Protein AF-A0A524QCI9-F1 (afdb_monomer)

pLDDT: mean 89.21, std 7.38, range [52.34, 95.44]

Foldseek 3Di:
DKDKDWDDPDQKIKIKTQFDPAPDDPPDDDDVPDDGGHFDFDVVVVRDGDIDIWMDRNPHTDDCVVVDDDD

Solvent-accessible surface area (backbone atoms only — not comparable to full-atom values): 4482 Å² total; per-residue (Å²): 128,76,38,73,49,77,48,76,66,81,64,32,37,42,36,44,32,37,29,32,76,64,68,63,60,90,94,59,90,78,58,94,90,57,78,54,53,41,66,42,58,39,72,87,65,78,59,44,63,60,72,51,73,46,32,27,50,79,89,44,80,50,77,46,72,83,72,54,80,83,129

Sequence (71 aa):
ANMAVIIRHGKYLTVYQNLVNLKIKNDENVNTGQEIGDVFTDANDGNKAVLKFMVYEEKSKLNPEIWLVKK

Structure (mmCIF, N/CA/C/O backbone):
data_AF-A0A524QCI9-F1
#
_entry.id   AF-A0A524QCI9-F1
#
loop_
_atom_site.group_PDB
_atom_site.id
_atom_site.type_symbol
_atom_site.label_atom_id
_atom_site.label_alt_id
_atom_site.label_comp_id
_atom_site.label_asym_id
_atom_site.label_entity_id
_atom_site.label_seq_id
_atom_site.pdbx_PDB_ins_code
_atom_site.Cartn_x
_atom_site.Cartn_y
_atom_site.Cartn_z
_atom_site.occupancy
_atom_site.B_iso_or_equiv
_atom_site.auth_seq_id
_atom_site.auth_comp_id
_atom_site.auth_asym_id
_atom_site.auth_atom_id
_atom_site.pdbx_PDB_model_num
ATOM 1 N N . ALA A 1 1 ? 10.677 10.944 -7.416 1.00 52.34 1 ALA A N 1
ATOM 2 C CA . ALA A 1 1 ? 10.172 11.165 -6.046 1.00 52.34 1 ALA A CA 1
ATOM 3 C C . ALA A 1 1 ? 9.255 10.004 -5.712 1.00 52.34 1 ALA A C 1
ATOM 5 O O . ALA A 1 1 ? 8.345 9.746 -6.488 1.00 52.34 1 ALA A O 1
ATOM 6 N N . ASN A 1 2 ? 9.527 9.282 -4.627 1.00 74.19 2 ASN A N 1
ATOM 7 C CA . ASN A 1 2 ? 8.763 8.086 -4.275 1.00 74.19 2 ASN A CA 1
ATOM 8 C C . ASN A 1 2 ? 7.590 8.517 -3.402 1.00 74.19 2 ASN A C 1
ATOM 10 O O . ASN A 1 2 ? 7.793 9.169 -2.376 1.00 74.19 2 ASN A O 1
ATOM 14 N N . MET A 1 3 ? 6.373 8.202 -3.832 1.00 89.62 3 MET A N 1
ATOM 15 C CA . MET A 1 3 ? 5.156 8.637 -3.155 1.00 89.62 3 MET A CA 1
ATOM 16 C C . MET A 1 3 ? 4.611 7.519 -2.265 1.00 89.62 3 MET A C 1
ATOM 18 O O . MET A 1 3 ? 4.872 6.329 -2.482 1.00 89.62 3 MET A O 1
ATOM 22 N N . ALA A 1 4 ? 3.864 7.921 -1.241 1.00 91.69 4 ALA A N 1
ATOM 23 C CA . ALA A 1 4 ? 3.102 7.023 -0.3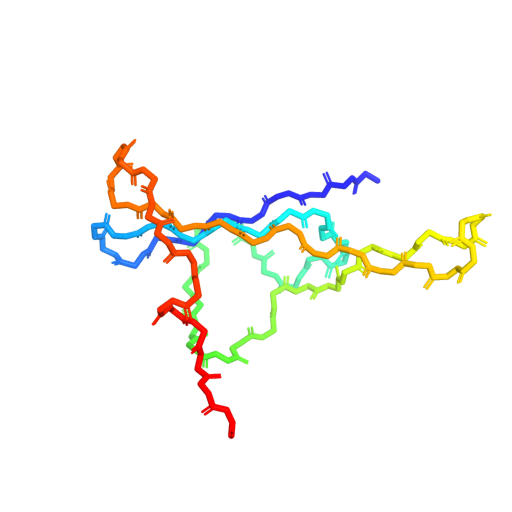94 1.00 91.69 4 ALA A CA 1
ATOM 24 C C . ALA A 1 4 ? 1.622 7.389 -0.495 1.00 91.69 4 ALA A C 1
ATOM 26 O O . ALA A 1 4 ? 1.258 8.551 -0.330 1.00 91.69 4 ALA A O 1
ATOM 27 N N . VAL A 1 5 ? 0.786 6.391 -0.753 1.00 93.25 5 VAL A N 1
ATOM 28 C CA . VAL A 1 5 ? -0.669 6.517 -0.783 1.00 93.25 5 VAL A CA 1
ATOM 29 C C . VAL A 1 5 ? -1.228 5.826 0.449 1.00 93.25 5 VAL A C 1
ATOM 31 O O . VAL A 1 5 ? -0.883 4.680 0.740 1.00 93.25 5 VAL A O 1
ATOM 34 N N . ILE A 1 6 ? -2.091 6.527 1.177 1.00 93.50 6 ILE A N 1
ATOM 35 C CA . ILE A 1 6 ? -2.802 5.991 2.335 1.00 93.50 6 ILE A CA 1
ATOM 36 C C . ILE A 1 6 ? -4.286 6.022 2.003 1.00 93.50 6 ILE A C 1
ATOM 38 O O . ILE A 1 6 ? -4.839 7.090 1.758 1.00 93.50 6 ILE A O 1
ATOM 42 N N . ILE A 1 7 ? -4.923 4.855 2.006 1.00 93.50 7 ILE A N 1
ATOM 43 C CA . ILE A 1 7 ? -6.363 4.720 1.774 1.00 93.50 7 ILE A CA 1
ATOM 44 C C . ILE A 1 7 ? -7.020 4.355 3.101 1.00 93.50 7 ILE A C 1
ATOM 46 O O . ILE A 1 7 ? -6.577 3.433 3.793 1.00 93.50 7 ILE A O 1
ATOM 50 N N . ARG A 1 8 ? -8.070 5.095 3.463 1.00 93.44 8 ARG A N 1
ATOM 51 C CA . ARG A 1 8 ?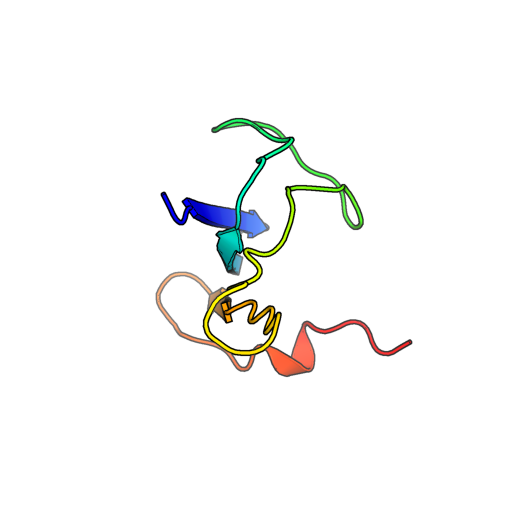 -8.866 4.860 4.668 1.00 93.44 8 ARG A CA 1
ATOM 52 C C . ARG A 1 8 ? -10.116 4.053 4.317 1.00 93.44 8 ARG A C 1
ATOM 54 O O . ARG A 1 8 ? -10.980 4.533 3.596 1.00 93.44 8 ARG A O 1
ATOM 61 N N . HIS A 1 9 ? -10.241 2.874 4.918 1.00 92.19 9 HIS A N 1
ATOM 62 C CA . HIS A 1 9 ? -11.383 1.959 4.807 1.00 92.19 9 HIS A CA 1
ATOM 63 C C . HIS A 1 9 ? -12.164 1.951 6.132 1.00 92.19 9 HIS A C 1
ATOM 65 O O . HIS A 1 9 ? -12.229 0.949 6.847 1.00 92.19 9 HIS A O 1
ATOM 71 N N . GLY A 1 10 ? -12.668 3.118 6.542 1.00 92.06 10 GLY A N 1
ATOM 72 C CA . GLY A 1 10 ? -13.282 3.308 7.862 1.00 92.06 10 GLY A CA 1
ATOM 73 C C . GLY A 1 10 ? -12.244 3.346 8.990 1.00 92.06 10 GLY A C 1
ATOM 74 O O . GLY A 1 10 ? -11.476 4.309 9.085 1.00 92.06 10 GLY A O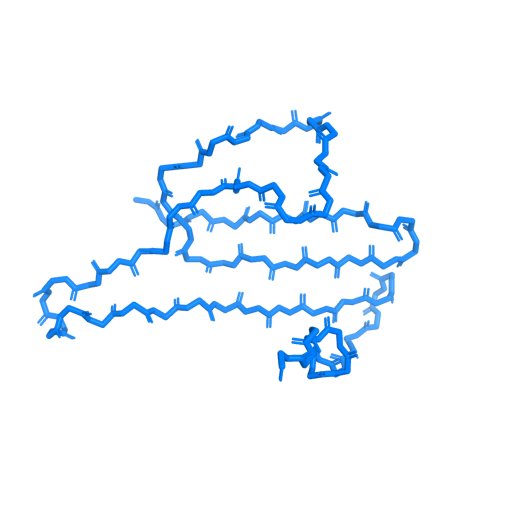 1
ATOM 75 N N . LYS A 1 11 ? -12.232 2.320 9.856 1.00 94.56 11 LYS A N 1
ATOM 76 C CA . LYS A 1 11 ? -11.249 2.173 10.953 1.00 94.56 11 LYS A CA 1
ATOM 77 C C . LYS A 1 11 ? -9.895 1.618 10.499 1.00 94.56 11 LYS A C 1
ATOM 79 O O . LYS A 1 11 ? -8.909 1.723 11.226 1.00 94.56 11 LYS A O 1
ATOM 84 N N . TYR A 1 12 ? -9.844 1.053 9.296 1.00 94.88 12 TYR A N 1
ATOM 85 C CA . TYR A 1 12 ? -8.632 0.482 8.724 1.00 94.88 12 TYR A CA 1
ATOM 86 C C . TYR A 1 12 ? -7.938 1.462 7.784 1.00 94.88 12 TYR A C 1
ATOM 88 O O . TYR A 1 12 ? -8.578 2.255 7.093 1.00 94.88 12 TYR A O 1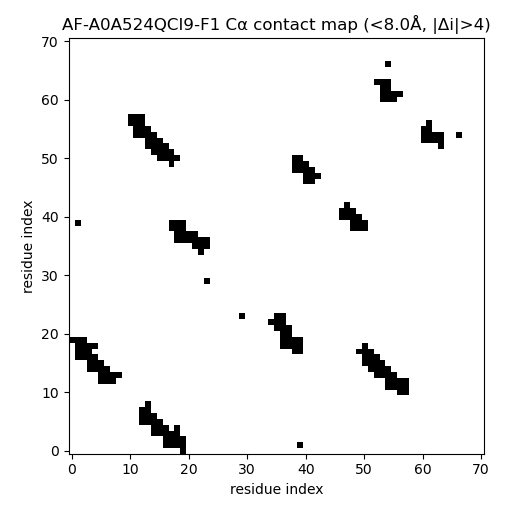
ATOM 96 N N . LEU A 1 13 ? -6.615 1.387 7.745 1.00 94.75 13 LEU A N 1
ATOM 97 C CA . LEU A 1 13 ? -5.751 2.193 6.895 1.00 94.75 13 LEU A CA 1
ATOM 98 C C . LEU A 1 13 ? -4.804 1.257 6.151 1.00 94.75 13 LEU A C 1
ATOM 100 O O . LEU A 1 13 ? -4.095 0.460 6.766 1.00 94.75 13 LEU A O 1
ATOM 104 N N . THR A 1 14 ? -4.767 1.376 4.831 1.00 94.12 14 THR A N 1
ATOM 105 C CA . THR A 1 14 ? -3.825 0.651 3.974 1.00 94.12 14 THR A CA 1
ATOM 106 C C . THR A 1 14 ? -2.823 1.633 3.393 1.00 94.12 14 THR A C 1
ATOM 108 O O . THR A 1 14 ? -3.221 2.656 2.835 1.00 94.12 14 THR A O 1
ATOM 111 N N . VAL A 1 15 ? -1.536 1.326 3.516 1.00 94.12 15 VAL A N 1
ATOM 112 C CA . VAL A 1 15 ? -0.435 2.177 3.062 1.00 94.12 15 VAL A CA 1
ATOM 113 C C . VAL A 1 15 ? 0.307 1.481 1.930 1.00 94.12 15 VAL A C 1
ATOM 115 O O . VAL A 1 15 ? 0.771 0.352 2.092 1.00 94.12 15 VAL A O 1
ATOM 118 N N . TYR A 1 16 ? 0.466 2.193 0.820 1.00 93.62 16 TYR A N 1
ATOM 119 C CA . TYR A 1 16 ? 1.190 1.771 -0.372 1.00 93.62 16 TYR A CA 1
ATOM 120 C C . TYR A 1 16 ? 2.353 2.737 -0.582 1.00 93.62 16 TYR A C 1
ATOM 122 O O . TYR A 1 16 ? 2.130 3.906 -0.889 1.00 93.62 16 TYR A O 1
ATOM 130 N N . GLN A 1 17 ? 3.590 2.290 -0.366 1.00 93.50 17 GLN A N 1
ATOM 131 C CA . GLN A 1 17 ? 4.778 3.125 -0.585 1.00 93.50 17 GLN A CA 1
ATOM 132 C C . GLN A 1 17 ? 5.570 2.673 -1.801 1.00 93.50 17 GLN A C 1
ATOM 134 O O . GLN A 1 17 ? 5.487 1.517 -2.206 1.00 93.50 17 GLN A O 1
ATOM 139 N N . ASN A 1 18 ? 6.430 3.571 -2.281 1.00 92.38 18 ASN A N 1
ATOM 140 C CA . ASN A 1 18 ? 7.247 3.368 -3.473 1.00 92.38 18 ASN A CA 1
ATOM 141 C C . ASN A 1 18 ? 6.407 3.377 -4.759 1.00 92.38 18 ASN A C 1
ATOM 143 O O . ASN A 1 18 ? 6.668 2.621 -5.692 1.00 92.38 18 ASN A O 1
ATOM 147 N N . LEU A 1 19 ? 5.384 4.235 -4.784 1.00 91.88 19 LEU A N 1
ATOM 148 C CA . LEU A 1 19 ? 4.568 4.470 -5.968 1.00 91.88 19 LEU A CA 1
ATOM 149 C C . LEU A 1 19 ? 5.092 5.665 -6.774 1.00 91.88 19 LEU A C 1
ATOM 151 O O . LEU A 1 19 ? 5.604 6.640 -6.211 1.00 91.88 19 LEU A O 1
ATOM 155 N N . VAL A 1 20 ? 4.918 5.579 -8.088 1.00 91.31 20 VAL A N 1
ATOM 156 C CA . VAL A 1 20 ? 5.144 6.622 -9.095 1.00 91.31 20 VAL A CA 1
ATOM 157 C C . VAL A 1 20 ? 3.938 6.695 -10.030 1.00 91.31 20 VAL A C 1
ATOM 159 O O . VAL A 1 20 ? 3.079 5.819 -9.995 1.00 91.31 20 VAL A O 1
ATOM 162 N N . ASN A 1 21 ? 3.843 7.762 -10.833 1.00 90.81 21 ASN A N 1
AT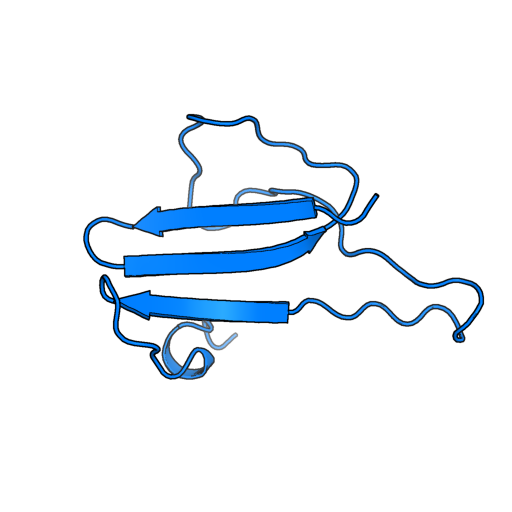OM 163 C CA . ASN A 1 21 ? 2.728 7.987 -11.764 1.00 90.81 21 ASN A CA 1
ATOM 164 C C . ASN A 1 21 ? 1.351 7.771 -11.105 1.00 90.81 21 ASN A C 1
ATOM 166 O O . ASN A 1 21 ? 0.537 6.981 -11.582 1.00 90.81 21 ASN A O 1
ATOM 170 N N . LEU A 1 22 ? 1.102 8.428 -9.965 1.00 92.00 22 LEU A N 1
ATOM 171 C CA . LEU A 1 22 ? -0.179 8.286 -9.274 1.00 92.00 2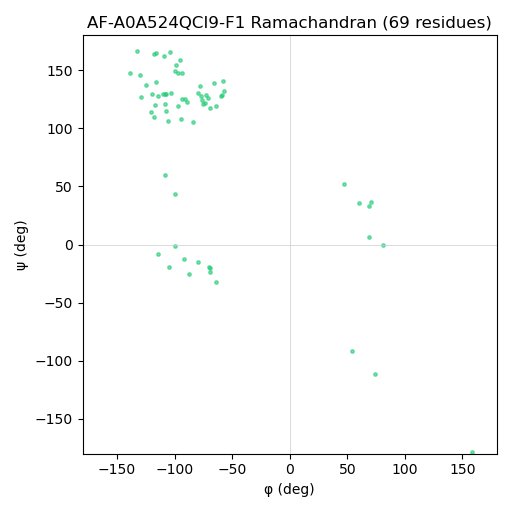2 LEU A CA 1
ATOM 172 C C . LEU A 1 22 ? -1.336 8.659 -10.206 1.00 92.00 22 LEU A C 1
ATOM 174 O O . LEU A 1 22 ? -1.312 9.712 -10.845 1.00 92.00 22 LEU A O 1
ATOM 178 N N . LYS A 1 23 ? -2.353 7.796 -10.250 1.00 91.81 23 LYS A N 1
ATOM 179 C CA . LYS A 1 23 ? -3.564 7.984 -11.067 1.00 91.81 23 LYS A CA 1
ATOM 180 C C . LYS A 1 23 ? -4.750 8.516 -10.266 1.00 91.81 23 LYS A C 1
ATOM 182 O O . LYS A 1 23 ? -5.801 8.779 -10.833 1.00 91.81 23 LYS A O 1
ATOM 187 N N . ILE A 1 24 ? -4.545 8.704 -8.966 1.00 92.12 24 ILE A N 1
ATOM 188 C CA . ILE A 1 24 ? -5.515 9.248 -8.020 1.00 92.12 24 ILE A CA 1
ATOM 189 C C . ILE A 1 24 ? -5.024 10.577 -7.451 1.00 92.12 24 ILE A C 1
ATOM 191 O O . ILE A 1 24 ? -3.834 10.909 -7.518 1.00 92.12 24 ILE A O 1
ATOM 195 N N . LYS A 1 25 ? -5.938 11.319 -6.830 1.00 90.12 25 LYS A N 1
ATOM 196 C CA . LYS A 1 25 ? -5.635 12.558 -6.108 1.00 90.12 25 LYS A CA 1
ATOM 197 C C . LYS A 1 25 ? -5.980 12.432 -4.627 1.00 90.12 25 LYS A C 1
ATOM 199 O O . LYS A 1 25 ? -6.699 11.530 -4.207 1.00 90.12 25 LYS A O 1
ATOM 204 N N . ASN A 1 26 ? -5.444 13.352 -3.826 1.00 88.25 26 ASN A N 1
ATOM 205 C CA . ASN A 1 26 ? -5.854 13.477 -2.429 1.00 88.25 26 ASN A CA 1
ATOM 206 C C . ASN A 1 26 ? -7.365 13.726 -2.357 1.00 88.25 26 ASN A C 1
ATOM 208 O O . ASN A 1 26 ? -7.889 14.487 -3.168 1.00 88.25 26 ASN A O 1
ATOM 212 N N . ASP A 1 27 ? -8.019 13.111 -1.371 1.00 89.69 27 ASP A N 1
ATOM 213 C CA . ASP A 1 27 ? -9.470 13.190 -1.138 1.00 89.69 27 ASP A CA 1
ATOM 214 C C . ASP A 1 27 ? -10.351 12.484 -2.192 1.00 89.69 27 ASP A C 1
ATOM 216 O O . ASP A 1 27 ? -11.577 12.549 -2.143 1.00 89.69 27 ASP A O 1
ATOM 220 N N . GLU A 1 28 ? -9.753 11.756 -3.140 1.00 90.94 28 GLU A N 1
ATOM 221 C CA . GLU A 1 28 ? -10.508 10.992 -4.133 1.00 90.94 28 GLU A CA 1
ATOM 222 C C . GLU A 1 28 ? -11.049 9.677 -3.548 1.00 90.94 28 GLU A C 1
ATOM 224 O O . GLU A 1 28 ? -10.342 8.936 -2.860 1.00 90.94 28 GLU A O 1
ATOM 229 N N . ASN A 1 29 ? -12.310 9.361 -3.858 1.00 91.19 29 ASN A N 1
ATOM 230 C CA . ASN A 1 29 ? -12.891 8.065 -3.523 1.00 91.19 29 ASN A CA 1
ATOM 231 C C . ASN A 1 29 ? -12.382 7.006 -4.502 1.00 91.19 29 ASN A C 1
ATOM 233 O O . ASN A 1 29 ? -12.506 7.155 -5.717 1.00 91.19 29 ASN A O 1
ATOM 237 N N . VAL A 1 30 ? -11.850 5.917 -3.959 1.00 91.81 30 VAL A N 1
ATOM 238 C CA . VAL A 1 30 ? -11.273 4.813 -4.728 1.00 91.81 30 VAL A CA 1
ATOM 239 C C . VAL A 1 30 ? -12.072 3.537 -4.498 1.00 91.81 30 VAL A C 1
ATOM 241 O O . VAL A 1 30 ? -12.491 3.247 -3.377 1.00 91.81 30 VAL A O 1
ATOM 244 N N . ASN A 1 31 ? -12.272 2.761 -5.559 1.00 91.88 31 ASN A N 1
ATOM 245 C CA . ASN A 1 31 ? -12.964 1.477 -5.487 1.00 91.88 31 ASN A CA 1
ATOM 246 C C . ASN A 1 31 ? -11.977 0.312 -5.345 1.00 91.88 31 ASN A C 1
ATOM 248 O O . ASN A 1 31 ? -10.802 0.410 -5.707 1.00 91.88 31 ASN A O 1
ATOM 252 N N . THR A 1 32 ? -12.449 -0.831 -4.846 1.00 88.50 32 THR A N 1
ATOM 253 C CA . THR A 1 32 ? -11.639 -2.055 -4.809 1.00 88.50 32 THR A CA 1
ATOM 254 C C . THR A 1 32 ? -11.209 -2.447 -6.225 1.00 88.50 32 THR A C 1
ATOM 256 O O . THR A 1 32 ? -12.036 -2.540 -7.126 1.00 88.50 32 THR A O 1
ATOM 259 N N . GLY A 1 33 ? -9.907 -2.674 -6.421 1.00 87.00 33 GLY A N 1
ATOM 260 C CA . GLY A 1 33 ? -9.329 -2.996 -7.731 1.00 87.00 33 GLY A CA 1
ATOM 261 C C . GLY A 1 33 ? -9.074 -1.785 -8.635 1.00 87.00 33 GLY A C 1
ATOM 262 O O . GLY A 1 33 ? -8.564 -1.966 -9.738 1.00 87.00 33 GLY A O 1
ATOM 263 N N . GLN A 1 34 ? -9.385 -0.566 -8.184 1.00 91.06 34 GLN A N 1
ATOM 264 C CA . GLN A 1 34 ? -9.037 0.649 -8.913 1.00 91.06 34 GLN A CA 1
ATOM 265 C C . GLN A 1 34 ? -7.517 0.833 -8.964 1.00 91.06 34 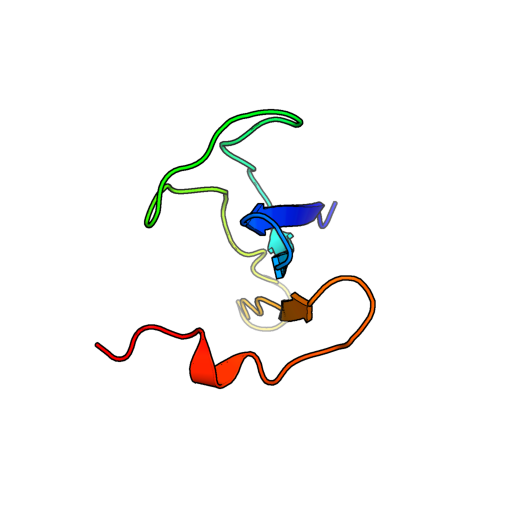GLN A C 1
ATOM 267 O O . GLN A 1 34 ? -6.803 0.625 -7.982 1.00 91.06 34 GLN A O 1
ATOM 272 N N . GLU A 1 35 ? -7.029 1.253 -10.124 1.00 92.56 35 GLU A N 1
ATOM 273 C CA . GLU A 1 35 ? -5.622 1.553 -10.336 1.00 92.56 35 GLU A CA 1
ATOM 274 C C . GLU A 1 35 ? -5.249 2.878 -9.656 1.00 92.56 35 GLU A C 1
ATOM 276 O O . GLU A 1 35 ? -5.837 3.921 -9.938 1.00 92.56 35 GLU A O 1
ATOM 281 N N . ILE A 1 36 ? -4.273 2.838 -8.745 1.00 92.81 36 ILE A N 1
ATOM 282 C CA . ILE A 1 36 ? -3.847 4.010 -7.959 1.00 92.81 36 ILE A CA 1
ATOM 283 C C . ILE A 1 36 ? -2.511 4.604 -8.422 1.00 92.81 36 ILE A C 1
ATOM 285 O O . ILE A 1 36 ? -2.212 5.761 -8.126 1.00 92.81 36 ILE A O 1
ATOM 289 N N . GLY A 1 37 ? -1.710 3.835 -9.158 1.00 91.69 37 GLY A N 1
ATOM 290 C CA . GLY A 1 37 ? -0.392 4.232 -9.646 1.00 91.69 37 GLY A CA 1
ATOM 291 C C . GLY A 1 37 ? 0.490 3.031 -9.972 1.00 91.69 37 GLY A C 1
ATOM 292 O O . GLY A 1 37 ? 0.078 1.882 -9.804 1.00 91.69 37 GLY A O 1
ATOM 293 N N . ASP A 1 38 ? 1.713 3.322 -10.398 1.00 91.75 38 ASP A N 1
ATOM 294 C CA . ASP A 1 38 ? 2.723 2.333 -10.767 1.00 91.75 38 ASP A CA 1
ATOM 295 C C . ASP A 1 38 ? 3.728 2.125 -9.627 1.00 91.75 38 ASP A C 1
ATOM 297 O O . ASP A 1 38 ? 4.034 3.044 -8.865 1.00 91.75 38 ASP A O 1
ATOM 301 N N . VAL A 1 39 ? 4.288 0.920 -9.505 1.00 91.69 39 VAL A N 1
ATOM 302 C CA . VAL A 1 39 ? 5.379 0.659 -8.552 1.00 91.69 39 VAL A CA 1
ATOM 303 C C . VAL A 1 39 ? 6.689 1.159 -9.150 1.00 91.69 39 VAL A C 1
ATOM 305 O O . VAL A 1 39 ? 7.030 0.833 -10.289 1.00 91.69 39 VAL A O 1
ATOM 308 N N . PHE A 1 40 ? 7.447 1.934 -8.373 1.00 89.94 40 PHE A N 1
ATOM 309 C CA . PHE A 1 40 ? 8.763 2.385 -8.801 1.00 89.94 40 PHE A CA 1
ATOM 310 C C . PHE A 1 40 ? 9.671 1.185 -9.069 1.00 89.94 40 PHE A C 1
ATOM 312 O O . PHE A 1 40 ? 9.835 0.303 -8.220 1.00 89.94 40 PHE A O 1
ATOM 319 N N . THR A 1 41 ? 10.262 1.190 -10.258 1.00 88.06 41 THR A N 1
ATOM 320 C CA . THR A 1 41 ? 11.215 0.182 -10.707 1.00 88.06 41 THR A CA 1
ATOM 321 C C . THR A 1 41 ? 12.595 0.814 -10.738 1.00 88.06 41 THR A C 1
ATOM 323 O O . THR A 1 41 ? 12.806 1.804 -11.441 1.00 88.06 41 THR A O 1
ATOM 326 N N . ASP A 1 42 ? 13.528 0.252 -9.975 1.00 84.31 42 ASP A N 1
ATOM 327 C CA . ASP A 1 42 ? 14.900 0.739 -9.963 1.00 84.31 42 ASP A CA 1
ATOM 328 C C . ASP A 1 42 ? 15.683 0.115 -11.126 1.00 84.31 42 ASP A C 1
ATOM 330 O O . ASP A 1 42 ? 16.020 -1.070 -11.113 1.00 84.31 42 ASP A O 1
ATOM 334 N N . ALA A 1 43 ? 15.932 0.912 -12.167 1.00 81.44 43 ALA A N 1
ATOM 335 C CA . ALA A 1 43 ? 16.665 0.469 -13.354 1.00 81.44 43 ALA A CA 1
ATOM 336 C C . ALA A 1 43 ? 18.157 0.208 -13.073 1.00 81.44 43 ALA A C 1
ATOM 338 O O . ALA A 1 43 ? 18.802 -0.515 -13.832 1.00 81.44 43 ALA A O 1
ATOM 339 N N . ASN A 1 44 ? 18.705 0.768 -11.989 1.00 81.94 44 ASN A N 1
ATOM 340 C CA . ASN A 1 44 ? 20.105 0.584 -11.609 1.00 81.94 44 ASN A CA 1
ATOM 341 C C . ASN A 1 44 ? 20.299 -0.665 -10.732 1.00 81.94 44 ASN A C 1
ATOM 343 O O . ASN A 1 44 ? 21.373 -1.260 -10.758 1.00 81.94 44 ASN A O 1
ATOM 347 N N . ASP A 1 45 ? 19.258 -1.102 -10.018 1.00 81.06 45 ASP A N 1
ATOM 348 C CA . ASP A 1 45 ? 19.215 -2.333 -9.214 1.00 81.06 45 ASP A CA 1
ATOM 349 C C . ASP A 1 45 ? 18.510 -3.483 -9.966 1.00 81.06 45 ASP A C 1
ATOM 351 O O . ASP A 1 45 ? 17.658 -4.190 -9.430 1.00 81.06 45 ASP A O 1
ATOM 355 N N . GLY A 1 46 ? 18.816 -3.655 -11.257 1.00 80.19 46 GLY A N 1
ATOM 356 C CA . GLY A 1 46 ? 18.346 -4.808 -12.036 1.00 80.19 46 GLY A CA 1
ATOM 357 C C . GLY A 1 46 ? 16.840 -4.834 -12.327 1.00 80.19 46 GLY A C 1
ATOM 358 O O . GLY A 1 46 ? 16.256 -5.913 -12.408 1.00 80.19 46 GLY A O 1
ATOM 359 N N . ASN A 1 47 ? 16.207 -3.668 -12.497 1.00 81.50 47 ASN A N 1
ATOM 360 C CA . ASN A 1 47 ? 14.763 -3.515 -12.728 1.00 81.50 47 ASN A CA 1
ATOM 361 C C . ASN A 1 47 ? 13.900 -4.075 -11.589 1.00 81.50 47 ASN A C 1
ATOM 363 O O . ASN A 1 47 ? 12.817 -4.626 -11.808 1.00 81.50 47 ASN A O 1
ATOM 367 N N . LYS A 1 48 ? 14.371 -3.939 -10.350 1.00 85.38 48 LYS A N 1
ATOM 368 C CA . LYS A 1 48 ? 13.633 -4.402 -9.182 1.00 85.38 48 LYS A CA 1
ATOM 369 C C . LYS A 1 48 ? 12.486 -3.446 -8.857 1.00 85.38 48 LYS A C 1
ATOM 371 O O . LYS A 1 48 ? 12.697 -2.258 -8.616 1.00 85.38 48 LYS A O 1
ATOM 376 N N . ALA A 1 49 ? 11.273 -3.986 -8.791 1.00 88.12 49 ALA A N 1
ATOM 377 C CA . ALA A 1 49 ? 10.084 -3.278 -8.328 1.00 88.12 49 ALA A CA 1
ATOM 378 C C . ALA A 1 49 ? 9.683 -3.807 -6.946 1.00 88.12 49 ALA A C 1
ATOM 380 O O . ALA A 1 49 ? 9.326 -4.976 -6.797 1.00 88.12 49 ALA A O 1
ATOM 381 N N . VAL A 1 50 ? 9.756 -2.957 -5.920 1.00 89.56 50 VAL A N 1
ATOM 382 C CA . VAL A 1 50 ? 9.379 -3.331 -4.547 1.00 89.56 50 VAL A CA 1
ATOM 383 C C . VAL A 1 50 ? 8.263 -2.420 -4.063 1.00 89.56 50 VAL A C 1
ATOM 385 O O . VAL A 1 50 ? 8.476 -1.229 -3.856 1.00 89.56 50 VAL A O 1
ATOM 388 N N . LEU A 1 51 ? 7.081 -2.987 -3.833 1.00 91.00 51 LEU A N 1
ATOM 389 C CA . LEU A 1 51 ? 5.969 -2.301 -3.182 1.00 91.00 51 LEU A CA 1
ATOM 390 C C . LEU A 1 51 ? 6.003 -2.598 -1.684 1.00 91.00 51 LEU A C 1
ATOM 392 O O . LEU A 1 51 ? 5.958 -3.759 -1.272 1.00 91.00 51 LEU A O 1
ATOM 396 N N . LYS A 1 52 ? 6.030 -1.554 -0.855 1.00 92.00 52 LYS A N 1
ATOM 397 C CA . LYS A 1 52 ? 5.862 -1.718 0.591 1.00 92.00 52 LYS A CA 1
ATOM 398 C C . LYS A 1 52 ? 4.398 -1.511 0.952 1.00 92.00 52 LYS A C 1
ATOM 400 O O . LYS A 1 52 ? 3.905 -0.383 0.929 1.00 92.00 52 LYS A O 1
ATOM 405 N N . PHE A 1 53 ? 3.739 -2.613 1.293 1.00 93.75 53 PHE A N 1
ATOM 406 C CA . PHE A 1 53 ? 2.344 -2.650 1.715 1.00 93.75 53 PHE A CA 1
ATOM 407 C C . PHE A 1 53 ? 2.238 -2.822 3.232 1.00 93.75 53 PHE A C 1
ATOM 409 O O . PHE A 1 53 ? 2.895 -3.684 3.820 1.00 93.75 53 PHE A O 1
ATOM 416 N N . MET A 1 54 ? 1.435 -1.981 3.881 1.00 94.38 54 MET A N 1
ATOM 417 C CA . MET A 1 54 ? 1.194 -2.044 5.325 1.00 94.38 54 MET A CA 1
ATOM 418 C C . MET A 1 54 ? -0.281 -1.813 5.625 1.00 94.38 54 MET A C 1
ATOM 420 O O . MET A 1 54 ? -0.942 -1.029 4.946 1.00 94.38 54 MET A O 1
ATOM 424 N N . VAL A 1 55 ? -0.772 -2.459 6.681 1.00 95.12 55 VAL A N 1
ATOM 425 C CA . VAL A 1 55 ? -2.151 -2.320 7.148 1.00 95.12 55 VAL A CA 1
ATOM 426 C C . VAL A 1 55 ? -2.152 -1.920 8.615 1.00 95.12 55 VAL A C 1
ATOM 428 O O . VAL A 1 55 ? -1.385 -2.454 9.419 1.00 95.12 55 VAL A O 1
ATOM 431 N N . TYR A 1 56 ? -3.024 -0.981 8.953 1.00 95.44 56 TYR A N 1
ATOM 432 C CA . TYR A 1 56 ? -3.240 -0.498 10.306 1.00 95.44 56 TYR A CA 1
ATOM 433 C C . TYR A 1 56 ? -4.735 -0.516 10.635 1.00 95.44 56 TYR A C 1
ATOM 435 O O . TYR A 1 56 ? -5.570 -0.246 9.774 1.00 95.44 56 TYR A O 1
ATOM 443 N N . GLU A 1 57 ? -5.071 -0.801 11.887 1.00 95.06 57 GLU A N 1
ATOM 444 C CA . GLU A 1 57 ? -6.368 -0.489 12.489 1.00 95.06 57 GLU A CA 1
ATOM 445 C C . GLU A 1 57 ? -6.145 0.688 13.434 1.00 95.06 57 GLU A C 1
ATOM 447 O O . GLU A 1 57 ? -5.490 0.553 14.467 1.00 95.06 57 GLU A O 1
ATOM 452 N N . GLU A 1 58 ? -6.607 1.868 13.028 1.00 90.69 58 GLU A N 1
ATOM 453 C CA . GLU A 1 58 ? -6.338 3.147 13.692 1.00 90.69 58 GLU A CA 1
ATOM 454 C C . GLU A 1 58 ? -4.838 3.441 13.897 1.00 90.69 58 GLU A C 1
ATOM 456 O O . GLU A 1 58 ? -4.197 4.028 13.025 1.00 90.69 58 GLU A O 1
ATOM 461 N N . LYS A 1 59 ? -4.275 3.051 15.047 1.00 89.62 59 LYS A N 1
ATOM 462 C CA . LYS A 1 59 ? -2.853 3.216 15.406 1.00 89.62 59 LYS A CA 1
ATOM 463 C C . LYS A 1 59 ? -2.113 1.880 15.540 1.00 89.62 59 LYS A C 1
ATOM 465 O O . LYS A 1 59 ? -0.890 1.872 15.679 1.00 89.62 59 LYS A O 1
ATOM 470 N N . SER A 1 60 ? -2.831 0.763 15.486 1.00 93.56 60 SER A N 1
ATOM 471 C CA . SER A 1 60 ? -2.294 -0.584 15.660 1.00 93.56 60 SER A CA 1
ATOM 472 C C . SER A 1 60 ? -1.889 -1.173 14.316 1.00 93.56 60 SER A C 1
ATOM 474 O O . SER A 1 60 ? -2.696 -1.253 13.393 1.00 93.56 60 SER A O 1
ATOM 476 N N . LYS A 1 61 ? -0.635 -1.611 14.191 1.00 92.81 61 LYS A N 1
ATOM 477 C CA . LYS A 1 61 ? -0.149 -2.305 12.993 1.00 92.81 61 LYS A CA 1
ATOM 478 C C . LYS A 1 61 ? -0.738 -3.717 12.942 1.00 92.81 61 LYS A C 1
ATOM 480 O O . LYS A 1 61 ? -0.615 -4.461 13.912 1.00 92.81 61 LYS A O 1
ATOM 485 N N . LEU A 1 62 ? -1.330 -4.091 11.812 1.00 93.62 62 LEU A N 1
ATOM 486 C CA . LEU A 1 62 ? -1.900 -5.420 11.585 1.00 93.62 62 LEU A CA 1
ATOM 487 C C . LEU A 1 62 ? -1.005 -6.280 10.687 1.00 93.62 62 LEU A C 1
ATOM 489 O O . LEU A 1 62 ? -0.099 -5.772 10.022 1.00 93.62 62 LEU A O 1
ATOM 493 N N . ASN A 1 63 ? -1.278 -7.590 10.651 1.00 93.00 63 ASN A N 1
ATOM 494 C CA . ASN A 1 63 ? -0.691 -8.469 9.643 1.00 93.00 63 ASN A CA 1
ATOM 495 C C . ASN A 1 63 ? -1.300 -8.124 8.264 1.00 93.00 63 ASN A C 1
ATOM 497 O O . ASN A 1 63 ? -2.509 -8.279 8.105 1.00 93.00 63 ASN A O 1
ATOM 501 N N . PRO A 1 64 ? -0.518 -7.663 7.270 1.00 92.06 64 PRO A N 1
ATOM 502 C CA . PRO A 1 64 ? -1.040 -7.367 5.938 1.00 92.06 64 PRO A CA 1
ATOM 503 C C . PRO A 1 64 ? -1.456 -8.617 5.152 1.00 92.06 64 PRO A C 1
ATOM 505 O O . PRO A 1 64 ? -2.289 -8.507 4.258 1.00 92.06 64 PRO A O 1
ATOM 508 N N . GLU A 1 65 ? -0.921 -9.801 5.466 1.00 90.25 65 GLU A N 1
ATOM 509 C CA . GLU A 1 65 ? -1.173 -11.021 4.685 1.00 90.25 65 GLU A CA 1
ATOM 510 C C . GLU A 1 65 ? -2.642 -11.453 4.711 1.00 90.25 65 GLU A C 1
ATOM 512 O O . GLU A 1 65 ? -3.148 -11.969 3.719 1.00 90.25 65 GLU A O 1
ATOM 517 N N . ILE A 1 66 ? -3.351 -11.193 5.815 1.00 90.62 66 ILE A N 1
ATOM 518 C CA . ILE A 1 66 ? -4.783 -11.514 5.938 1.00 90.62 66 ILE A CA 1
ATOM 519 C C . ILE A 1 66 ? -5.663 -10.614 5.055 1.00 90.62 66 ILE A C 1
ATOM 521 O O . ILE A 1 66 ? -6.811 -10.955 4.795 1.00 90.62 66 ILE A O 1
ATOM 525 N N . TRP A 1 67 ? -5.137 -9.462 4.622 1.00 88.38 67 TRP A N 1
ATOM 526 C CA . TRP A 1 67 ? -5.820 -8.497 3.754 1.00 88.38 67 TRP A CA 1
ATOM 527 C C . TRP A 1 67 ? -5.552 -8.742 2.270 1.00 88.38 67 TRP A C 1
ATOM 529 O O . TRP A 1 67 ? -6.222 -8.158 1.417 1.00 88.38 67 TRP A O 1
ATOM 539 N N . LEU A 1 68 ? -4.571 -9.585 1.946 1.00 88.00 68 LEU A N 1
ATOM 540 C CA . LEU A 1 68 ? -4.296 -9.954 0.569 1.00 88.00 68 LEU A CA 1
ATOM 541 C C . LEU A 1 68 ? -5.369 -10.933 0.101 1.00 88.00 68 LEU A C 1
ATOM 543 O O . LEU A 1 68 ? -5.544 -12.016 0.661 1.00 88.00 68 LEU A O 1
ATOM 547 N N . VAL A 1 69 ? -6.088 -10.549 -0.950 1.00 83.25 69 VAL A N 1
ATOM 548 C CA . VAL A 1 69 ? -7.029 -11.447 -1.615 1.00 83.25 69 VAL A CA 1
ATOM 549 C C . VAL A 1 69 ? -6.224 -12.600 -2.212 1.00 83.25 69 VAL A C 1
ATOM 551 O O . VAL A 1 69 ? -5.346 -12.383 -3.049 1.00 83.25 69 VAL A O 1
ATOM 554 N N . LYS A 1 70 ? -6.505 -13.829 -1.770 1.00 73.31 70 LYS A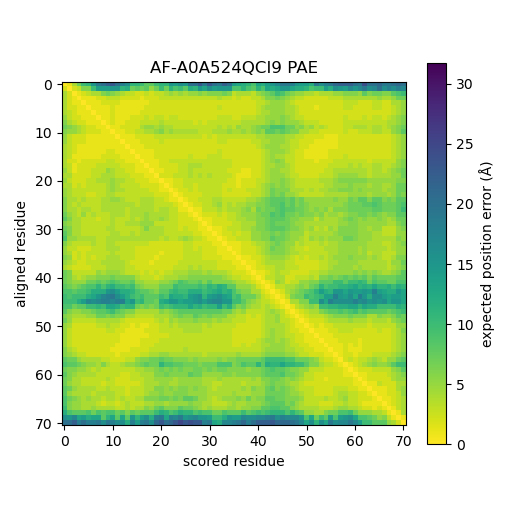 N 1
ATOM 555 C CA . LYS A 1 70 ? -5.952 -15.02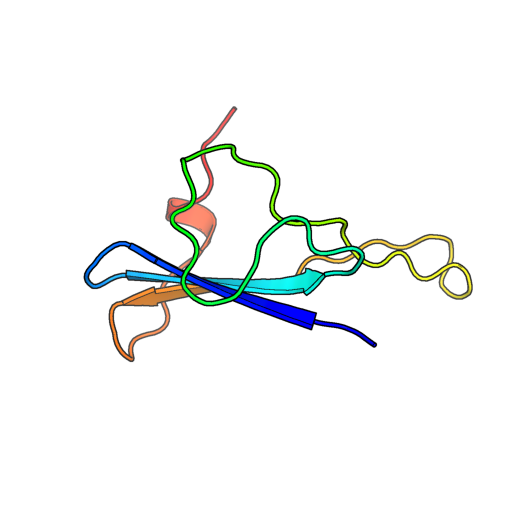9 -2.402 1.00 73.31 70 LYS A CA 1
ATOM 556 C C . LYS A 1 70 ? -6.625 -15.204 -3.760 1.00 73.31 70 LYS A C 1
ATOM 558 O O . LYS A 1 70 ? -7.851 -15.185 -3.838 1.00 73.31 70 LYS A O 1
ATOM 563 N N . LYS A 1 71 ? -5.808 -15.313 -4.802 1.00 57.81 71 LYS A N 1
ATOM 564 C CA . LYS A 1 71 ? -6.251 -15.627 -6.159 1.00 57.81 71 LYS A CA 1
ATOM 565 C C . LYS A 1 71 ? -6.414 -17.131 -6.328 1.00 57.81 71 LYS A C 1
ATOM 567 O O . LYS A 1 71 ? -5.619 -17.864 -5.698 1.00 57.81 71 LYS A O 1
#

Nearest PDB structures (foldseek):
  5kqc-assembly1_A  TM=6.642E-01  e=1.007E+00  Staphylococcus aureus
  4ylc-assembly1_C  TM=4.853E-01  e=4.932E+00  Saccharolobus solfataricus 98/2
  4khb-assembly1_A  TM=4.558E-01  e=9.992E+00  Thermochaetoides thermophila DSM 1495
  5zul-assembly1_E-2  TM=3.855E-01  e=4.650E+00  Mycobacterium marinum M

Secondary structure (DSSP, 8-state):
--EEEEEEETTEEEEEEEEES--S-TT----TT----EEPEETTTTTEE--EEEEEETTEEE-GGGGSPP-

Radius of gyration: 13.1 Å; Cα contacts (8 Å, |Δi|>4): 106; chains: 1; bounding box: 33×29×29 Å

Mean predicted aligned error: 4.74 Å